Protein AF-A0A5Q2FK10-F1 (afdb_monomer_lite)

pLDDT: mean 79.01, std 13.75, range [40.41, 94.06]

Sequence (80 aa):
MRGKLRVTRTAWFGPKRYLGWGWSPRTWQGWTIMIIFVATIILVSAAIRDLTTKIVADGILLAAVVLGAFLTGDGPGGPE

Secondary structure (DSSP, 8-state):
------SSSS-SEEE-SSSSSSEEE-SHHHHHHHHHHHHHHHHHHHH---HHHHHHHHHHHHHHHHHHHHHHBPP-----

Foldseek 3Di:
DPPQQAPDPDQQWEADEPDDWDTDGPDVVVVVLVVVLVVVLVVLVVPDDDPVVSVVVNVVSVVVNRVVNSRRHDHTDYDD

Radius of gyration: 14.69 Å; chains: 1; bounding box: 43×26×33 Å

Structure (mmCIF, N/CA/C/O backbone):
data_AF-A0A5Q2FK10-F1
#
_entry.id   AF-A0A5Q2FK10-F1
#
loop_
_atom_site.group_PDB
_atom_site.id
_atom_site.type_symbol
_atom_site.label_atom_id
_atom_site.label_alt_id
_atom_site.label_comp_id
_atom_site.label_asym_id
_atom_site.label_entity_id
_atom_site.label_seq_id
_atom_site.pdbx_PDB_ins_code
_atom_site.Cartn_x
_atom_site.Cartn_y
_atom_site.Cartn_z
_atom_site.occupancy
_atom_site.B_iso_or_equiv
_atom_site.auth_seq_id
_atom_site.auth_comp_id
_atom_site.auth_asym_id
_atom_site.auth_atom_id
_atom_site.pdbx_PDB_model_num
ATOM 1 N N . MET A 1 1 ? -28.552 -6.298 10.492 1.00 40.41 1 MET A N 1
ATOM 2 C CA . MET A 1 1 ? -27.153 -6.318 10.974 1.00 40.41 1 MET A CA 1
ATOM 3 C C . MET A 1 1 ? -26.261 -6.831 9.845 1.00 40.41 1 MET A C 1
ATOM 5 O O . MET A 1 1 ? -26.281 -8.022 9.574 1.00 40.41 1 MET A O 1
ATOM 9 N N . ARG A 1 2 ? -25.560 -5.958 9.105 1.00 44.19 2 ARG A N 1
ATOM 10 C CA . ARG A 1 2 ? -24.596 -6.400 8.077 1.00 44.19 2 ARG A CA 1
ATOM 11 C C . ARG A 1 2 ? -23.322 -6.844 8.796 1.00 44.19 2 ARG A C 1
ATOM 13 O O . ARG A 1 2 ? -22.641 -6.008 9.384 1.00 44.19 2 ARG A O 1
ATOM 20 N N . GLY A 1 3 ? -23.044 -8.147 8.800 1.00 48.59 3 GLY A N 1
ATOM 21 C CA . GLY A 1 3 ? -21.795 -8.689 9.330 1.00 48.59 3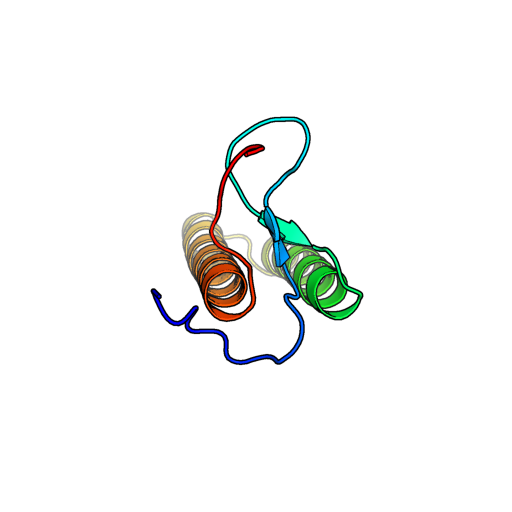 GLY A CA 1
ATOM 22 C C . GLY A 1 3 ? -20.621 -8.050 8.595 1.00 48.59 3 GLY A C 1
ATOM 23 O O . GLY A 1 3 ? -20.498 -8.195 7.381 1.00 48.59 3 GLY A O 1
ATOM 24 N N . LYS A 1 4 ? -19.800 -7.279 9.312 1.00 57.34 4 LYS A N 1
ATOM 25 C CA . LYS A 1 4 ? -18.583 -6.687 8.755 1.00 57.34 4 LYS A CA 1
ATOM 26 C C . LYS A 1 4 ? -17.601 -7.835 8.501 1.00 57.34 4 LYS A C 1
ATOM 28 O O . LYS A 1 4 ? -17.083 -8.402 9.459 1.00 57.34 4 LYS A O 1
ATOM 33 N N . LEU A 1 5 ? -17.396 -8.203 7.235 1.00 57.78 5 LEU A N 1
ATOM 34 C CA . LEU A 1 5 ? -16.386 -9.178 6.813 1.00 57.78 5 LEU A CA 1
ATOM 35 C C . LEU A 1 5 ? -15.009 -8.600 7.146 1.00 57.78 5 LEU A C 1
ATOM 37 O O . LEU A 1 5 ? -14.507 -7.731 6.442 1.00 57.78 5 LEU A O 1
ATOM 41 N N . ARG A 1 6 ? -14.436 -9.032 8.266 1.00 61.25 6 ARG A N 1
ATOM 42 C CA . ARG A 1 6 ? -13.076 -8.686 8.667 1.00 61.25 6 ARG A CA 1
ATOM 43 C C . ARG A 1 6 ? -12.357 -9.948 9.065 1.00 61.25 6 ARG A C 1
ATOM 45 O O . ARG A 1 6 ? -12.900 -10.756 9.815 1.00 61.25 6 ARG A O 1
ATOM 52 N N . VAL A 1 7 ? -11.123 -10.075 8.600 1.00 68.38 7 VAL A N 1
ATOM 53 C CA . VAL A 1 7 ? -10.258 -11.206 8.956 1.00 68.38 7 VAL A CA 1
ATOM 54 C C . VAL A 1 7 ? -9.749 -11.074 10.402 1.00 68.38 7 VAL A C 1
ATOM 56 O O . VAL A 1 7 ? -9.448 -12.072 11.050 1.00 68.38 7 VAL A O 1
ATOM 59 N N . THR A 1 8 ? -9.688 -9.850 10.943 1.00 69.12 8 THR A N 1
ATOM 60 C CA . THR A 1 8 ? -9.102 -9.542 12.256 1.00 69.12 8 THR A CA 1
ATOM 61 C C . THR A 1 8 ? -10.129 -9.058 13.285 1.00 69.12 8 THR A C 1
ATOM 63 O O . THR A 1 8 ? -11.131 -8.421 12.961 1.00 69.12 8 THR A O 1
ATOM 66 N N . ARG A 1 9 ? -9.844 -9.325 14.571 1.00 68.19 9 ARG A N 1
ATOM 67 C CA . ARG A 1 9 ? -10.684 -8.912 15.715 1.00 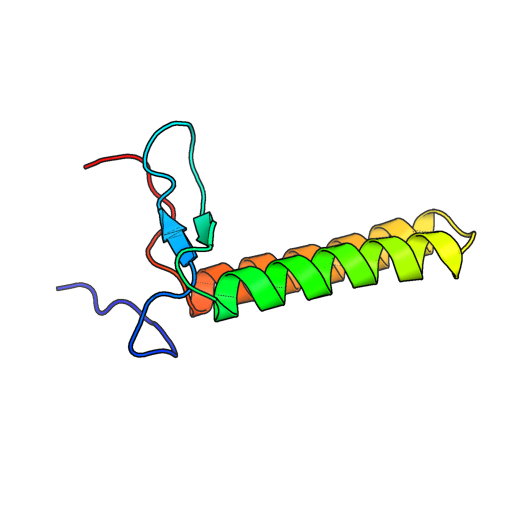68.19 9 ARG A CA 1
ATOM 68 C C . ARG A 1 9 ? -10.652 -7.395 15.959 1.00 68.19 9 ARG A C 1
ATOM 70 O O . ARG A 1 9 ? -11.626 -6.830 16.445 1.00 68.19 9 ARG A O 1
ATOM 77 N N . THR A 1 10 ? -9.541 -6.744 15.612 1.00 73.38 10 THR A N 1
ATOM 78 C CA . THR A 1 10 ? -9.353 -5.287 15.645 1.00 73.38 10 THR A CA 1
ATOM 79 C C . THR A 1 10 ? -9.151 -4.747 14.233 1.00 73.38 10 THR A C 1
ATOM 81 O O . THR A 1 10 ? -8.427 -5.339 13.430 1.00 73.38 10 THR A O 1
ATOM 84 N N . ALA A 1 11 ? -9.788 -3.615 13.929 1.00 77.00 11 ALA A N 1
ATOM 85 C CA . ALA A 1 11 ? -9.634 -2.942 12.645 1.00 77.00 11 ALA A CA 1
ATOM 86 C C . ALA A 1 11 ? -8.240 -2.314 12.555 1.00 77.00 11 ALA A C 1
ATOM 88 O O . ALA A 1 11 ? -7.899 -1.440 13.357 1.00 77.00 11 ALA A O 1
ATOM 89 N N . TRP A 1 12 ? -7.435 -2.759 11.592 1.00 81.62 12 TRP A N 1
ATOM 90 C CA . TRP A 1 12 ? -6.093 -2.210 11.392 1.00 81.62 12 TRP A CA 1
ATOM 91 C C . TRP A 1 12 ? -6.137 -0.846 10.715 1.00 81.62 12 TRP A C 1
ATOM 93 O O . TRP A 1 12 ? -5.330 0.034 11.031 1.00 81.62 12 TRP A O 1
ATOM 103 N N . PHE A 1 13 ? -7.140 -0.672 9.859 1.00 83.19 13 PHE A N 1
ATOM 104 C CA . PHE A 1 13 ? -7.459 0.549 9.143 1.00 83.19 13 PHE A CA 1
ATOM 105 C C . PHE A 1 13 ? -8.856 1.041 9.541 1.00 83.19 13 PHE A C 1
ATOM 107 O O . PHE A 1 13 ? -9.801 0.265 9.655 1.00 83.19 13 PHE A O 1
ATOM 114 N N . GLY A 1 14 ? -8.994 2.337 9.797 1.00 77.38 14 GLY A N 1
ATOM 115 C CA . GLY A 1 14 ? -10.259 2.968 10.171 1.00 77.38 14 GLY A CA 1
ATOM 116 C C . GLY A 1 14 ? -10.680 4.051 9.178 1.00 77.38 14 GLY A C 1
ATOM 117 O O . GLY A 1 14 ? -9.842 4.509 8.401 1.00 77.38 14 GLY A O 1
ATOM 118 N N . PRO A 1 15 ? -11.950 4.487 9.207 1.00 76.75 15 PRO A N 1
ATOM 119 C CA . PRO A 1 15 ? -12.417 5.621 8.419 1.00 76.75 15 PRO A CA 1
ATOM 120 C C . PRO A 1 15 ? -11.639 6.891 8.770 1.00 76.75 15 PRO A C 1
ATOM 122 O O . PRO A 1 15 ? -11.298 7.140 9.934 1.00 76.75 15 PRO A O 1
ATOM 125 N N . LYS A 1 16 ? -11.351 7.709 7.759 1.00 68.00 16 LYS A N 1
ATOM 126 C CA . LYS A 1 16 ? -10.675 8.992 7.948 1.00 68.00 16 LYS A CA 1
ATOM 127 C C . LYS A 1 16 ? -11.647 9.994 8.586 1.00 68.00 16 LYS A C 1
ATOM 129 O O . LYS A 1 16 ? -12.623 10.407 7.976 1.00 68.00 16 LYS A O 1
ATOM 134 N N . ARG A 1 17 ? -11.377 10.379 9.839 1.00 62.31 17 ARG A N 1
ATOM 135 C CA . ARG A 1 17 ? -12.344 11.087 10.703 1.00 62.31 17 ARG A CA 1
ATOM 136 C C . ARG A 1 17 ? -12.533 12.581 10.396 1.00 62.31 17 ARG A C 1
ATOM 138 O O . ARG A 1 17 ? -13.536 13.140 10.816 1.00 62.31 17 ARG A O 1
ATOM 145 N N . TYR A 1 18 ? -11.590 13.224 9.699 1.00 57.84 18 TYR A N 1
ATOM 146 C CA . TYR A 1 18 ? -11.539 14.696 9.625 1.00 57.84 18 TYR A CA 1
ATOM 147 C C . TYR A 1 18 ? -11.551 15.301 8.211 1.00 57.84 18 TYR A C 1
ATOM 149 O O . TYR A 1 18 ? -12.140 16.358 8.035 1.00 57.84 18 TYR A O 1
ATOM 157 N N . LEU A 1 19 ? -10.941 14.677 7.194 1.00 51.44 19 LEU A N 1
ATOM 158 C CA . LEU A 1 19 ? -10.951 15.215 5.822 1.00 51.44 19 LEU A CA 1
ATOM 159 C C . LEU A 1 19 ? -10.873 14.109 4.759 1.00 51.44 19 LEU A C 1
ATOM 161 O O . LEU A 1 19 ? -9.825 13.471 4.591 1.00 51.44 19 LEU A O 1
ATOM 165 N N . GLY A 1 20 ? -11.960 13.965 3.997 1.00 60.59 20 GLY A N 1
ATOM 166 C CA . GLY A 1 20 ? -12.061 13.128 2.798 1.00 60.59 20 GLY A CA 1
ATOM 167 C C . GLY A 1 20 ? -12.582 11.706 3.032 1.00 60.59 20 GLY A C 1
ATOM 168 O O . GLY A 1 20 ? -12.785 11.269 4.161 1.00 60.59 20 GLY A O 1
ATOM 169 N N . TRP A 1 21 ? -12.790 10.985 1.929 1.00 69.00 21 TRP A N 1
ATOM 170 C CA . TRP A 1 21 ? -13.168 9.570 1.913 1.00 69.00 21 TRP A CA 1
ATOM 171 C C . TRP A 1 21 ? -11.915 8.684 1.912 1.00 69.00 21 TRP A C 1
ATOM 173 O O . TRP A 1 21 ? -10.960 8.971 1.190 1.00 69.00 21 TRP A O 1
ATOM 183 N N . GLY A 1 22 ? -11.902 7.619 2.721 1.00 74.69 22 GLY A N 1
ATOM 184 C CA . GLY A 1 22 ? -10.839 6.610 2.692 1.00 74.69 22 GLY A CA 1
ATOM 185 C C . GLY A 1 22 ? -10.491 6.000 4.049 1.00 74.69 22 GLY A C 1
ATOM 186 O O . GLY A 1 22 ? -11.162 6.236 5.059 1.00 74.69 22 GLY A O 1
ATOM 187 N N . TRP A 1 23 ? -9.411 5.218 4.050 1.00 81.62 23 TRP A N 1
ATOM 188 C CA . TRP A 1 23 ? -8.867 4.545 5.226 1.00 81.62 23 TRP A CA 1
ATOM 189 C C . TRP A 1 23 ? -7.611 5.227 5.761 1.00 81.62 23 TRP A C 1
ATOM 191 O O . TRP A 1 23 ? -6.761 5.684 5.001 1.00 81.62 23 TRP A O 1
ATOM 201 N N . SER A 1 24 ? -7.465 5.230 7.082 1.00 81.12 24 SER A N 1
ATOM 202 C CA . SER A 1 24 ? -6.243 5.608 7.787 1.00 81.12 24 SER A CA 1
ATOM 203 C C . SER A 1 24 ? -5.794 4.450 8.679 1.00 81.12 24 SER A C 1
ATOM 205 O O . SER A 1 24 ? -6.643 3.846 9.344 1.00 81.12 24 SER A O 1
ATOM 207 N N . PRO A 1 25 ? -4.490 4.127 8.749 1.00 84.88 25 PRO A N 1
ATOM 208 C CA . PRO A 1 25 ? -3.996 3.149 9.711 1.00 84.88 25 PRO A CA 1
ATOM 209 C C . PRO A 1 25 ? -4.316 3.618 11.137 1.00 84.88 25 PRO A C 1
ATOM 211 O O . PRO A 1 25 ? -4.090 4.774 11.493 1.00 84.88 25 PRO A O 1
ATOM 214 N N . ARG A 1 26 ? -4.880 2.718 11.947 1.00 82.88 26 ARG A N 1
ATOM 215 C CA . ARG A 1 26 ? -5.278 2.976 13.344 1.00 82.88 26 ARG A CA 1
ATOM 216 C C . ARG A 1 26 ? -4.440 2.185 14.349 1.00 82.88 26 ARG A C 1
ATOM 218 O O . ARG A 1 26 ? -4.437 2.496 15.534 1.00 82.88 26 ARG A O 1
ATOM 225 N N . THR A 1 27 ? -3.742 1.159 13.872 1.00 86.62 27 THR A N 1
ATOM 226 C CA . THR A 1 27 ? -2.961 0.214 14.679 1.00 86.62 27 THR A CA 1
ATOM 227 C C . THR A 1 27 ? -1.528 0.130 14.175 1.00 86.62 27 THR A C 1
ATOM 229 O O . THR A 1 27 ? -1.251 0.505 13.032 1.00 86.62 27 THR A O 1
ATOM 232 N N . TRP A 1 28 ? -0.626 -0.404 15.002 1.00 85.00 28 TRP A N 1
ATOM 233 C CA . TRP A 1 28 ? 0.769 -0.601 14.610 1.00 85.00 28 TRP A CA 1
ATOM 234 C C . TRP A 1 28 ? 0.891 -1.518 13.384 1.00 85.00 28 TRP A C 1
ATOM 236 O O . TRP A 1 28 ? 1.707 -1.241 12.516 1.00 85.00 28 TRP A O 1
ATOM 246 N N . GLN A 1 29 ? 0.024 -2.530 13.245 1.00 86.00 29 GLN A N 1
ATOM 247 C CA . GLN A 1 29 ? 0.016 -3.425 12.084 1.00 86.00 29 GLN A CA 1
ATOM 248 C C . GLN A 1 29 ? -0.327 -2.681 10.788 1.00 86.00 29 GLN A C 1
ATOM 250 O O . GLN A 1 29 ? 0.332 -2.872 9.767 1.00 86.00 29 GLN A O 1
ATOM 255 N N . GLY A 1 30 ? -1.327 -1.793 10.836 1.00 85.31 30 GLY A N 1
ATOM 256 C CA . GLY A 1 30 ? -1.671 -0.933 9.700 1.00 85.31 30 GLY A CA 1
ATOM 257 C C . GLY A 1 30 ? -0.509 -0.019 9.305 1.00 85.31 30 GLY A C 1
ATOM 258 O O . GLY A 1 30 ? -0.209 0.123 8.122 1.00 85.31 30 GLY A O 1
ATOM 259 N N . TRP A 1 31 ? 0.202 0.541 10.289 1.00 88.31 31 TRP A N 1
ATOM 260 C CA . TRP A 1 31 ? 1.417 1.322 10.044 1.00 88.31 31 TRP A CA 1
ATOM 261 C C . TRP A 1 31 ? 2.555 0.485 9.455 1.00 88.31 31 TRP A C 1
ATOM 263 O O . TRP A 1 31 ? 3.206 0.942 8.521 1.00 88.31 31 TRP A O 1
ATOM 273 N N . THR A 1 32 ? 2.770 -0.747 9.923 1.00 90.06 32 THR A N 1
ATOM 274 C CA . THR A 1 32 ? 3.780 -1.653 9.359 1.00 90.06 32 THR A CA 1
ATOM 275 C C . THR A 1 32 ? 3.511 -1.957 7.890 1.00 90.06 32 THR A C 1
ATOM 277 O O . THR A 1 32 ? 4.437 -1.887 7.088 1.00 90.06 32 THR A O 1
ATOM 280 N N . ILE A 1 33 ? 2.255 -2.215 7.512 1.00 87.62 33 ILE A N 1
ATOM 281 C CA . ILE A 1 33 ? 1.879 -2.411 6.103 1.00 87.62 33 ILE A CA 1
ATOM 282 C C . ILE A 1 33 ? 2.217 -1.164 5.279 1.00 87.62 33 ILE A C 1
ATOM 284 O O . ILE A 1 33 ? 2.814 -1.285 4.213 1.00 87.62 33 ILE A O 1
ATOM 288 N N . MET A 1 34 ? 1.898 0.031 5.785 1.00 89.31 34 MET A N 1
ATOM 289 C CA . MET A 1 34 ? 2.221 1.285 5.094 1.00 89.31 34 MET A CA 1
ATOM 290 C C . MET A 1 34 ? 3.731 1.516 4.959 1.00 89.31 34 MET A C 1
ATOM 292 O O . MET A 1 34 ? 4.186 1.977 3.915 1.00 89.31 34 MET A O 1
ATOM 296 N N . ILE A 1 35 ? 4.521 1.173 5.978 1.00 91.62 35 ILE A N 1
ATOM 297 C CA . ILE A 1 35 ? 5.986 1.281 5.926 1.00 91.62 35 ILE A CA 1
ATOM 298 C C . ILE A 1 35 ? 6.556 0.316 4.884 1.00 91.62 35 ILE A C 1
ATOM 300 O O . ILE A 1 35 ? 7.360 0.731 4.053 1.00 91.62 35 ILE A O 1
ATOM 304 N N . ILE A 1 36 ? 6.119 -0.948 4.889 1.00 91.06 36 ILE A N 1
ATOM 305 C CA . ILE A 1 36 ? 6.547 -1.952 3.903 1.00 91.06 36 ILE A CA 1
ATOM 306 C C . ILE A 1 36 ? 6.173 -1.501 2.489 1.00 91.06 36 ILE A C 1
ATOM 308 O O . ILE A 1 36 ? 6.988 -1.613 1.574 1.00 91.06 36 ILE A O 1
ATOM 312 N N . PHE A 1 37 ? 4.973 -0.947 2.314 1.00 87.94 37 PHE A N 1
ATOM 313 C CA . PHE A 1 37 ? 4.520 -0.399 1.041 1.00 87.94 37 PHE A CA 1
ATOM 314 C C . PHE A 1 37 ? 5.458 0.698 0.524 1.00 87.94 37 PHE A C 1
ATOM 316 O O . PHE A 1 37 ? 5.984 0.589 -0.583 1.00 87.94 37 PHE A O 1
ATOM 323 N N . VAL A 1 38 ? 5.739 1.713 1.346 1.00 92.00 38 VAL A N 1
ATOM 324 C CA . VAL A 1 38 ? 6.632 2.821 0.971 1.00 92.00 38 VAL A CA 1
ATOM 325 C C . VAL A 1 38 ? 8.056 2.326 0.702 1.00 92.00 38 VAL A C 1
ATOM 327 O O . VAL A 1 38 ? 8.663 2.717 -0.293 1.00 92.00 38 VAL A O 1
ATOM 330 N N . ALA A 1 39 ? 8.581 1.432 1.542 1.00 92.19 39 ALA A N 1
ATOM 331 C CA . ALA A 1 39 ? 9.907 0.848 1.350 1.00 92.19 39 ALA A CA 1
ATOM 332 C C . ALA A 1 39 ? 10.007 0.075 0.025 1.00 92.19 39 ALA A C 1
ATOM 334 O O . ALA A 1 39 ? 11.011 0.179 -0.678 1.00 92.19 39 ALA A O 1
ATOM 335 N N . THR A 1 40 ? 8.950 -0.651 -0.346 1.00 89.69 40 THR A N 1
ATOM 336 C CA . THR A 1 40 ? 8.897 -1.400 -1.606 1.00 89.69 40 THR A CA 1
ATOM 337 C C . THR A 1 40 ? 8.882 -0.460 -2.810 1.00 89.69 40 THR A C 1
ATOM 339 O O . THR A 1 40 ? 9.645 -0.690 -3.743 1.00 89.69 40 THR A O 1
ATOM 342 N N . ILE A 1 41 ? 8.111 0.635 -2.771 1.00 89.31 41 ILE A N 1
ATOM 343 C CA . ILE A 1 41 ? 8.118 1.659 -3.837 1.00 89.31 41 ILE A CA 1
ATOM 344 C C . ILE A 1 41 ? 9.524 2.234 -4.029 1.00 89.31 41 ILE A C 1
ATOM 346 O O . ILE A 1 41 ? 10.002 2.363 -5.159 1.00 89.31 41 ILE A O 1
ATOM 350 N N . ILE A 1 42 ? 10.212 2.565 -2.931 1.00 92.75 42 ILE A N 1
ATOM 351 C CA . ILE A 1 42 ? 11.580 3.097 -2.979 1.00 92.75 42 ILE A CA 1
ATOM 352 C C . ILE A 1 42 ? 12.527 2.066 -3.605 1.00 92.75 42 ILE A C 1
ATOM 354 O O . ILE A 1 42 ? 13.318 2.410 -4.485 1.00 92.75 42 ILE A O 1
ATOM 358 N N . LEU A 1 43 ? 12.422 0.798 -3.199 1.00 91.81 43 LEU A N 1
ATOM 359 C CA . LEU A 1 43 ? 13.267 -0.277 -3.711 1.00 91.81 43 LEU A CA 1
ATOM 360 C C . LEU A 1 43 ? 13.028 -0.533 -5.206 1.00 91.81 43 LEU A C 1
ATOM 362 O O . LEU A 1 43 ? 13.987 -0.613 -5.969 1.00 91.81 43 LEU A O 1
ATOM 366 N N . VAL A 1 44 ? 11.766 -0.600 -5.642 1.00 87.44 44 VAL A N 1
ATOM 367 C CA . VAL A 1 44 ? 11.381 -0.748 -7.057 1.00 87.44 44 VAL A CA 1
ATOM 368 C C . VAL A 1 44 ? 11.885 0.438 -7.878 1.00 87.44 44 VAL A C 1
ATOM 370 O O . VAL A 1 44 ? 12.460 0.257 -8.953 1.00 87.44 44 VAL A O 1
ATOM 373 N N . SER A 1 45 ? 11.744 1.653 -7.347 1.00 86.62 45 SER A N 1
ATOM 374 C CA . SER A 1 45 ? 12.217 2.877 -7.996 1.00 86.62 45 SER A CA 1
ATOM 375 C C . SER A 1 45 ? 13.736 2.908 -8.171 1.00 86.62 45 SER A C 1
ATOM 377 O O . SER A 1 45 ? 14.209 3.417 -9.191 1.00 86.62 45 SER A O 1
ATOM 379 N N . ALA A 1 46 ? 14.481 2.362 -7.206 1.00 90.56 46 ALA A N 1
ATOM 380 C CA . ALA A 1 46 ? 15.939 2.287 -7.232 1.00 90.56 46 ALA A CA 1
ATOM 381 C C . ALA A 1 46 ? 16.473 1.133 -8.101 1.00 90.56 46 ALA A C 1
ATOM 383 O O . ALA A 1 46 ? 17.487 1.300 -8.779 1.00 90.56 46 ALA A O 1
ATOM 384 N N . ALA A 1 47 ? 15.809 -0.026 -8.087 1.00 90.94 47 ALA A N 1
ATOM 385 C CA . ALA A 1 47 ? 16.276 -1.239 -8.759 1.00 90.94 47 ALA A CA 1
ATOM 386 C C . ALA A 1 47 ? 15.896 -1.291 -10.245 1.00 90.94 47 ALA A C 1
ATOM 388 O O . ALA A 1 47 ? 16.679 -1.749 -11.077 1.00 90.94 47 ALA A O 1
ATOM 389 N N . ILE A 1 48 ? 14.697 -0.823 -10.592 1.00 90.38 48 ILE A N 1
ATOM 390 C CA . ILE A 1 48 ? 14.177 -0.869 -11.959 1.00 90.38 48 ILE A CA 1
ATOM 391 C C . ILE A 1 48 ? 14.434 0.490 -12.615 1.00 90.38 48 ILE A C 1
ATOM 393 O O . ILE A 1 48 ? 14.350 1.529 -11.966 1.00 90.38 48 ILE A O 1
ATOM 397 N N . ARG A 1 49 ? 14.764 0.523 -13.910 1.00 89.62 49 ARG A N 1
ATOM 398 C CA . ARG A 1 49 ? 14.863 1.780 -14.683 1.00 89.62 49 ARG A CA 1
ATOM 399 C C . ARG A 1 49 ? 13.743 1.945 -15.704 1.00 89.62 49 ARG A C 1
ATOM 401 O O . ARG A 1 49 ? 13.395 3.077 -16.021 1.00 89.62 49 ARG A O 1
ATOM 408 N N . ASP A 1 50 ? 13.161 0.839 -16.154 1.00 94.06 50 ASP A N 1
ATOM 409 C CA . ASP A 1 50 ? 12.025 0.832 -17.070 1.00 94.06 50 ASP A C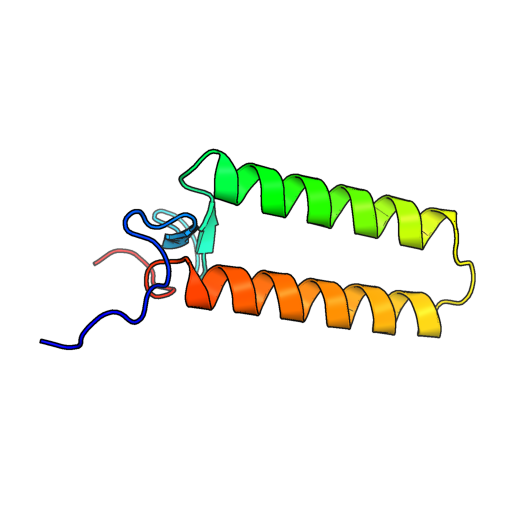A 1
ATOM 410 C C . ASP A 1 50 ? 10.757 1.397 -16.411 1.00 94.06 50 ASP A C 1
ATOM 412 O O . ASP A 1 50 ? 10.354 0.964 -15.329 1.00 94.06 50 ASP A O 1
ATOM 416 N N . LEU A 1 51 ? 10.131 2.373 -17.069 1.00 88.12 51 LEU A N 1
ATOM 417 C CA . LEU A 1 51 ? 8.973 3.085 -16.530 1.00 88.12 51 LEU A CA 1
ATOM 418 C C . LEU A 1 51 ? 7.708 2.219 -16.549 1.00 88.12 51 LEU A C 1
ATOM 420 O O . LEU A 1 51 ? 6.930 2.257 -15.598 1.00 88.12 51 LEU A O 1
ATOM 424 N N . THR A 1 52 ? 7.521 1.409 -17.593 1.00 91.56 52 THR A N 1
ATOM 425 C CA . THR A 1 52 ? 6.348 0.535 -17.727 1.00 91.56 52 THR A CA 1
ATOM 426 C C . THR A 1 52 ? 6.312 -0.492 -16.600 1.00 91.56 52 THR A C 1
ATOM 428 O O . THR A 1 52 ? 5.302 -0.638 -15.915 1.00 91.56 52 THR A O 1
ATOM 431 N N . THR A 1 53 ? 7.443 -1.150 -16.351 1.00 88.94 53 THR A N 1
ATOM 432 C CA . THR A 1 53 ? 7.586 -2.155 -15.296 1.00 88.94 53 THR A CA 1
ATOM 433 C C . THR A 1 53 ? 7.368 -1.545 -13.912 1.00 88.94 53 THR A C 1
ATOM 435 O O . THR A 1 53 ? 6.688 -2.154 -13.089 1.00 88.94 53 THR A O 1
ATOM 438 N N . LYS A 1 54 ? 7.871 -0.324 -13.662 1.00 89.12 54 LYS A N 1
ATOM 439 C CA . LYS A 1 54 ? 7.605 0.410 -12.411 1.00 89.12 54 LYS A CA 1
ATOM 440 C C . LYS A 1 54 ? 6.120 0.658 -12.196 1.00 89.12 54 LYS A C 1
ATOM 442 O O . LYS A 1 54 ? 5.598 0.301 -11.149 1.00 89.12 54 LYS A O 1
ATOM 447 N N . ILE A 1 55 ? 5.441 1.222 -13.196 1.00 90.19 55 ILE A N 1
ATOM 448 C CA 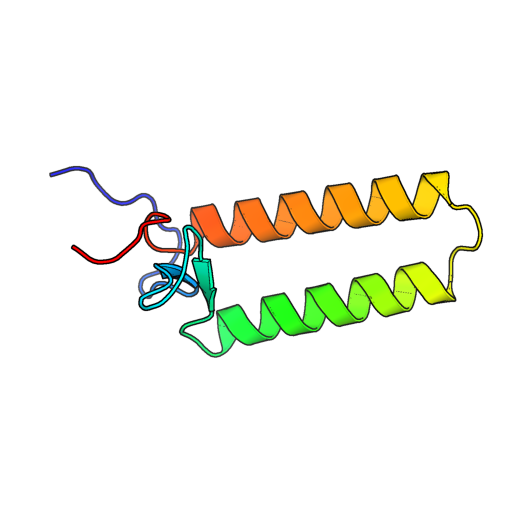. ILE A 1 55 ? 4.015 1.559 -13.097 1.00 90.19 55 ILE A CA 1
ATOM 449 C C . ILE A 1 55 ? 3.181 0.302 -12.839 1.00 90.19 55 ILE A C 1
ATOM 451 O O . ILE A 1 55 ? 2.293 0.319 -11.988 1.00 90.19 55 ILE A O 1
ATOM 455 N N . VAL A 1 56 ? 3.473 -0.796 -13.542 1.00 92.25 56 VAL A N 1
ATOM 456 C CA . VAL A 1 56 ? 2.763 -2.066 -13.344 1.00 92.25 56 VAL A CA 1
ATOM 457 C C . VAL A 1 56 ? 3.024 -2.626 -11.943 1.00 92.25 56 VAL A C 1
ATOM 459 O O . VAL A 1 56 ? 2.073 -3.002 -11.259 1.00 92.25 56 VAL A O 1
ATOM 462 N N . ALA A 1 57 ? 4.280 -2.649 -11.488 1.00 88.69 57 ALA A N 1
ATOM 463 C CA . ALA A 1 57 ? 4.638 -3.152 -10.163 1.00 88.69 57 ALA A CA 1
ATOM 464 C C . ALA A 1 57 ? 4.003 -2.322 -9.035 1.00 88.69 57 ALA A C 1
ATOM 466 O O . ALA A 1 57 ? 3.363 -2.889 -8.147 1.00 88.69 57 ALA A O 1
ATOM 467 N N . ASP A 1 58 ? 4.110 -0.994 -9.102 1.00 87.38 58 ASP A N 1
ATOM 468 C CA . ASP A 1 58 ? 3.513 -0.083 -8.122 1.00 87.38 58 ASP A CA 1
ATOM 469 C C . ASP A 1 58 ? 1.981 -0.173 -8.138 1.00 87.38 58 ASP A C 1
ATOM 471 O O . ASP A 1 58 ? 1.351 -0.159 -7.082 1.00 87.38 58 ASP A O 1
ATOM 475 N N . GLY A 1 59 ? 1.366 -0.334 -9.315 1.00 90.44 59 GLY A N 1
ATOM 476 C CA . GLY A 1 59 ? -0.079 -0.523 -9.456 1.00 90.44 59 GLY A CA 1
ATOM 477 C C . GLY A 1 59 ? -0.580 -1.813 -8.800 1.00 90.44 59 GLY A C 1
ATOM 478 O O . GLY A 1 59 ? -1.563 -1.786 -8.056 1.00 90.44 59 GLY A O 1
ATOM 479 N N . ILE A 1 60 ? 0.116 -2.935 -9.017 1.00 92.81 60 ILE A N 1
ATOM 480 C CA . ILE A 1 60 ? -0.194 -4.223 -8.370 1.00 92.81 60 ILE A CA 1
ATOM 481 C C . ILE A 1 60 ? -0.029 -4.107 -6.853 1.00 92.81 60 ILE A C 1
ATOM 483 O O . ILE A 1 60 ? -0.892 -4.549 -6.092 1.00 92.81 60 ILE A O 1
ATOM 487 N N . LEU A 1 61 ? 1.062 -3.485 -6.408 1.00 89.19 61 LEU A N 1
ATOM 488 C CA . LEU A 1 61 ? 1.351 -3.299 -4.994 1.00 89.19 61 LEU A CA 1
ATOM 489 C C . LEU A 1 61 ? 0.290 -2.419 -4.314 1.00 89.19 61 LEU A C 1
ATOM 491 O O . LEU A 1 61 ? -0.199 -2.757 -3.234 1.00 89.19 61 LEU A O 1
ATOM 495 N N . LEU A 1 62 ? -0.116 -1.325 -4.963 1.00 88.75 62 LEU A N 1
ATOM 496 C CA . LEU A 1 62 ? -1.179 -0.449 -4.481 1.00 88.75 62 LEU A CA 1
ATOM 497 C C . LEU A 1 62 ? -2.505 -1.208 -4.370 1.00 88.75 62 LEU A C 1
ATOM 499 O O . LEU A 1 62 ? -3.172 -1.122 -3.339 1.00 88.75 62 LEU A O 1
ATOM 503 N N . ALA A 1 63 ? -2.872 -1.988 -5.391 1.00 90.19 63 ALA A N 1
ATOM 504 C CA . ALA A 1 63 ? -4.081 -2.807 -5.366 1.00 90.19 63 ALA A CA 1
ATOM 505 C C . ALA A 1 63 ? -4.062 -3.818 -4.207 1.00 90.19 63 ALA A C 1
ATOM 507 O O . ALA A 1 63 ? -5.069 -3.978 -3.517 1.00 90.19 63 ALA A O 1
ATOM 508 N N . ALA A 1 64 ? -2.912 -4.446 -3.938 1.00 89.19 64 ALA A N 1
ATOM 509 C CA . ALA A 1 64 ? -2.746 -5.367 -2.817 1.00 89.19 64 ALA A CA 1
ATOM 510 C C . ALA A 1 64 ? -2.926 -4.670 -1.457 1.00 89.19 64 ALA A C 1
ATOM 512 O O . ALA A 1 64 ? -3.612 -5.199 -0.581 1.00 89.19 64 ALA A O 1
ATOM 513 N N . VAL A 1 65 ? -2.372 -3.465 -1.281 1.00 86.25 65 VAL A N 1
ATOM 514 C CA . VAL A 1 65 ? -2.548 -2.677 -0.049 1.00 86.25 65 VAL A CA 1
ATOM 515 C C . VAL A 1 65 ? -3.995 -2.228 0.125 1.00 86.25 65 VAL A C 1
ATOM 517 O O . VAL A 1 65 ? -4.537 -2.344 1.222 1.00 86.25 65 VAL A O 1
ATOM 520 N N . VAL A 1 66 ? -4.647 -1.765 -0.943 1.00 85.56 66 VAL A N 1
ATOM 521 C CA . VAL A 1 66 ? -6.065 -1.373 -0.926 1.00 85.56 66 VAL A CA 1
ATOM 522 C C . VAL A 1 66 ? -6.954 -2.563 -0.574 1.00 85.56 66 VAL A C 1
ATOM 524 O O . VAL A 1 66 ? -7.844 -2.435 0.266 1.00 85.56 66 VAL A O 1
ATOM 527 N N . LEU A 1 67 ? -6.689 -3.735 -1.154 1.00 86.50 67 LEU A N 1
ATOM 528 C CA . LEU A 1 67 ? -7.402 -4.965 -0.826 1.00 86.50 67 LEU A CA 1
ATOM 529 C C . LEU A 1 67 ? -7.173 -5.364 0.637 1.00 86.50 67 LEU A C 1
ATOM 531 O O . LEU A 1 67 ? -8.128 -5.666 1.350 1.00 86.50 67 LEU A O 1
ATOM 535 N N . GLY A 1 68 ? -5.928 -5.307 1.112 1.00 83.75 68 GLY A N 1
ATOM 536 C CA . GLY A 1 68 ? -5.589 -5.547 2.513 1.00 83.75 68 GLY A CA 1
ATOM 537 C C . GLY A 1 68 ? -6.3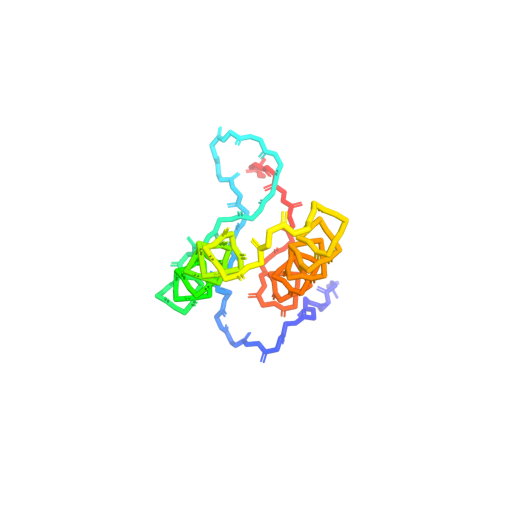23 -4.591 3.454 1.00 83.75 68 GLY A C 1
ATOM 538 O O . GLY A 1 68 ? -6.910 -5.034 4.441 1.00 83.75 68 GLY A O 1
ATOM 539 N N . ALA A 1 69 ? -6.371 -3.300 3.127 1.00 83.06 69 ALA A N 1
ATOM 540 C CA . ALA A 1 69 ? -7.113 -2.295 3.881 1.00 83.06 69 ALA A CA 1
ATOM 541 C C . ALA A 1 69 ? -8.628 -2.556 3.861 1.00 83.06 69 ALA A C 1
ATOM 543 O O . ALA A 1 69 ? -9.275 -2.407 4.893 1.00 83.06 69 ALA A O 1
ATOM 544 N N . PHE A 1 70 ? -9.191 -3.024 2.743 1.00 80.62 70 PHE A N 1
ATOM 545 C CA . PHE A 1 70 ? -10.602 -3.412 2.662 1.00 80.62 70 PHE A CA 1
ATOM 546 C C . PHE A 1 70 ? -10.917 -4.649 3.520 1.00 80.62 70 PHE A C 1
ATOM 548 O O . PHE A 1 70 ? -11.940 -4.682 4.199 1.00 80.62 70 PHE A O 1
ATOM 555 N N . LEU A 1 71 ? -10.028 -5.650 3.543 1.00 82.06 71 LEU A N 1
ATOM 556 C CA . LEU A 1 71 ? -10.212 -6.899 4.300 1.00 82.06 71 LEU A CA 1
ATOM 557 C C . LEU A 1 71 ? -9.917 -6.769 5.806 1.00 82.06 71 LEU A C 1
ATOM 559 O O . LEU A 1 71 ? -10.408 -7.568 6.611 1.00 82.06 71 LEU A O 1
ATOM 563 N N . THR A 1 72 ? -9.096 -5.790 6.197 1.00 80.00 72 THR A N 1
ATOM 564 C CA . THR A 1 72 ? -8.648 -5.577 7.591 1.00 80.00 72 THR A CA 1
ATOM 565 C C . THR A 1 72 ? -9.172 -4.277 8.211 1.00 80.00 72 THR A C 1
ATOM 567 O O . THR A 1 72 ? -8.929 -4.003 9.392 1.00 80.00 72 T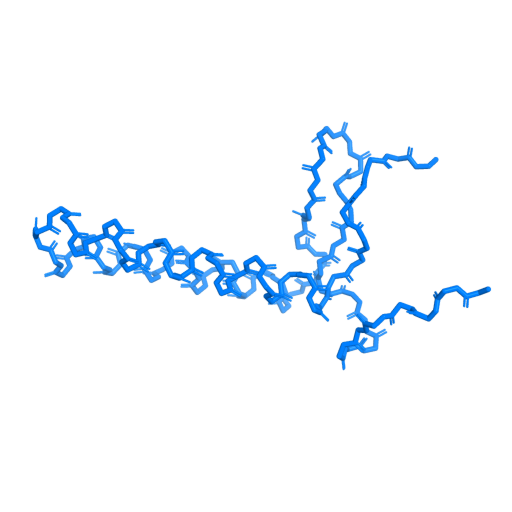HR A O 1
ATOM 570 N N . GLY A 1 73 ? -9.900 -3.469 7.437 1.00 74.62 73 GLY A N 1
ATOM 571 C CA . GLY A 1 73 ? -10.398 -2.159 7.834 1.00 74.62 73 GLY A CA 1
ATOM 572 C C . GLY A 1 73 ? -11.883 -2.109 8.194 1.00 74.62 73 GLY A C 1
ATOM 573 O O . GLY A 1 73 ? -12.650 -3.051 8.010 1.00 74.62 73 GLY A O 1
ATOM 574 N N . ASP A 1 74 ? -12.304 -0.994 8.787 1.00 73.06 74 ASP A N 1
ATOM 575 C CA . ASP A 1 74 ? -13.713 -0.566 8.801 1.00 73.06 74 ASP A CA 1
ATOM 576 C C . ASP A 1 74 ? -14.135 -0.050 7.426 1.00 73.06 74 ASP A C 1
ATOM 578 O O . ASP A 1 74 ? -13.276 0.295 6.636 1.00 73.06 74 ASP A O 1
ATOM 582 N N . GLY A 1 75 ? -15.435 0.033 7.123 1.00 67.38 75 GLY A N 1
ATOM 583 C CA . GLY A 1 75 ? -15.891 0.599 5.845 1.00 67.38 75 GLY A CA 1
ATOM 584 C C . GLY A 1 75 ? -15.282 1.992 5.575 1.00 67.38 75 GLY A C 1
ATOM 585 O O . GLY A 1 75 ? -15.159 2.784 6.512 1.00 67.38 75 GLY A O 1
ATOM 586 N N . PRO A 1 76 ? -14.879 2.299 4.328 1.00 64.25 76 PRO A N 1
ATOM 587 C CA . PRO A 1 76 ? -14.328 3.604 3.982 1.00 64.25 76 PRO A CA 1
ATOM 588 C C . PRO A 1 76 ? -15.466 4.635 4.004 1.00 64.25 76 PRO A C 1
ATOM 590 O O . PRO A 1 76 ? -16.399 4.553 3.205 1.00 64.25 76 PRO A O 1
ATOM 593 N N . GLY A 1 77 ? -15.425 5.584 4.940 1.00 56.47 77 GLY A N 1
ATOM 594 C CA . GLY A 1 77 ? -16.489 6.574 5.136 1.00 56.47 77 GLY A CA 1
ATOM 595 C C . GLY A 1 77 ? -16.031 7.795 5.937 1.00 56.47 77 GLY A C 1
ATOM 596 O O . GLY A 1 77 ? -15.110 7.686 6.743 1.00 56.47 77 GLY A O 1
ATOM 597 N N . GLY A 1 78 ? -16.643 8.953 5.663 1.00 51.41 78 GLY A N 1
ATOM 598 C CA . GLY A 1 78 ? -16.528 10.182 6.467 1.00 51.41 78 GLY A CA 1
ATOM 599 C C . GLY A 1 78 ? -17.476 10.152 7.678 1.00 51.41 78 GLY A C 1
ATOM 600 O O . GLY A 1 78 ? -18.271 9.219 7.769 1.00 51.41 78 GLY A O 1
ATOM 601 N N . PRO A 1 79 ? -17.365 11.112 8.619 1.00 51.84 79 PRO A N 1
ATOM 602 C CA . PRO A 1 79 ? -17.997 11.031 9.937 1.00 51.84 79 PRO A CA 1
ATOM 603 C C . PRO A 1 79 ? -19.516 10.830 9.849 1.00 51.84 79 PRO A C 1
ATOM 605 O O . PRO A 1 79 ? -20.198 11.563 9.136 1.00 51.84 79 PRO A O 1
ATOM 608 N N . GLU A 1 80 ? -19.993 9.820 10.580 1.00 52.12 80 GLU A N 1
ATOM 609 C CA . GLU A 1 80 ? -21.391 9.679 11.009 1.00 52.12 80 GLU A CA 1
ATOM 610 C C . GLU A 1 80 ? -21.717 10.750 12.056 1.00 52.12 80 GLU A C 1
ATOM 612 O O . GLU A 1 80 ? -20.834 11.004 12.917 1.00 52.12 80 GLU A O 1
#

Organism: NCBI:txid2662261